Protein 6TJU (pdb70)

Secondary structure (P-SEA, 3-state):
ccccccccccccccccccccccccccccccccccccccccccccccccccccccc

Solvent-accessible surface area: 4074 Å² total; per-residue (Å²): 86,75,64,17,94,13,46,70,57,79,84,47,236,147,104,40,46,50,69,69,10,111,109,73,52,104,33,17,0,35,0,37,47,68,119,109,56,44,65,115,0,31,151,180,33,13,124,150,14,96,86,74,85,139,199

B-factor: mean 56.44, std 15.46, range [33.56, 137.3]

Structure (mmCIF, N/CA/C/O backbone):
data_6TJU
#
_entry.id   6TJU
#
_cell.length_a   97.408
_cell.length_b   97.408
_cell.length_c   97.408
_cell.angle_alpha   90.000
_cell.angle_beta   90.000
_cell.angle_gamma   90.000
#
_symmetry.space_group_name_H-M   'I 41 3 2'
#
loop_
_entity.id
_entity.type
_entity.pdbx_description
1 polymer 'Pol protein'
2 water water
#
loop_
_atom_site.group_PDB
_atom_site.id
_atom_site.type_symbol
_atom_site.label_atom_id
_atom_site.label_alt_id
_atom_site.label_comp_id
_atom_site.label_asym_id
_atom_site.label_entity_id
_atom_site.label_seq_id
_atom_sit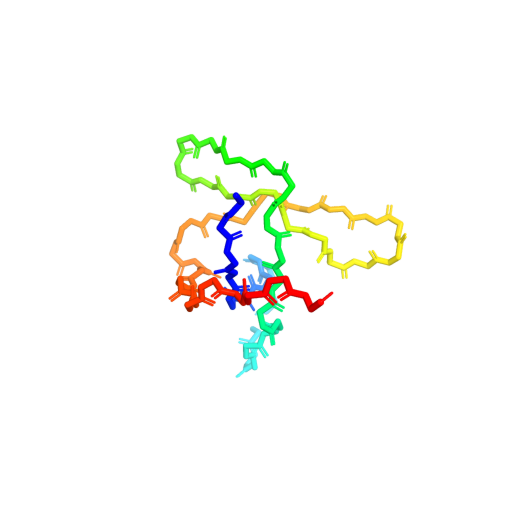e.pdbx_PDB_ins_code
_atom_site.Cartn_x
_atom_site.Cartn_y
_atom_site.Cartn_z
_atom_site.occupancy
_atom_site.B_iso_or_equiv
_atom_site.auth_seq_id
_atom_site.auth_comp_id
_atom_site.auth_asym_id
_atom_site.auth_atom_id
_atom_site.pdbx_PDB_model_num
ATOM 1 N N . THR A 1 10 ? 33.662 49.886 54.002 1.000 66.656 10 THR AAA N 1
ATOM 2 C CA . THR A 1 10 ? 34.749 50.910 53.989 1.000 59.454 10 THR AAA CA 1
ATOM 3 C C . THR A 1 10 ? 35.429 50.867 52.609 1.000 64.683 10 THR AAA C 1
ATOM 4 O O . THR A 1 10 ? 35.616 49.754 52.073 1.000 66.079 10 THR AAA O 1
ATOM 9 N N . HIS A 1 11 ? 35.779 52.029 52.045 1.000 56.923 11 HIS AAA N 1
ATOM 10 C CA . HIS A 1 11 ? 36.666 52.150 50.863 1.000 54.265 11 HIS AAA CA 1
ATOM 11 C C . HIS A 1 11 ? 38.083 52.578 51.292 1.000 47.808 11 HIS AAA C 1
ATOM 12 O O . HIS A 1 11 ? 38.244 53.302 52.284 1.000 45.507 11 HIS AAA O 1
ATOM 27 N N . TRP A 1 12 ? 39.082 52.094 50.570 1.000 44.279 12 TRP AAA N 1
ATOM 28 C CA . TRP A 1 12 ? 40.525 52.313 50.823 1.000 40.803 12 TRP AAA CA 1
ATOM 29 C C . TRP A 1 12 ? 41.106 53.125 49.683 1.000 40.055 12 TRP AAA C 1
ATOM 30 O O . TRP A 1 12 ? 40.822 52.816 48.528 1.000 42.591 12 TRP AAA O 1
ATOM 51 N N . TYR A 1 13 ? 41.969 54.082 50.018 1.000 39.719 13 TYR AAA N 1
ATOM 52 C CA . TYR A 1 13 ? 42.481 55.019 49.022 1.000 38.404 13 TYR AAA CA 1
ATOM 53 C C . TYR A 1 13 ? 43.955 55.308 49.209 1.000 34.747 13 TYR AAA C 1
ATOM 54 O O . TYR A 1 13 ? 44.426 55.632 50.322 1.000 33.556 13 TYR AAA O 1
ATOM 72 N N . TYR A 1 14 ? 44.657 55.310 48.093 1.000 35.704 14 TYR AAA N 1
ATOM 73 C CA . TYR A 1 14 ? 45.884 56.128 47.934 1.000 35.228 14 TYR AAA CA 1
ATOM 74 C C . TYR A 1 14 ? 45.463 57.603 47.976 1.000 35.215 14 TYR AAA C 1
ATOM 75 O O . TYR A 1 14 ? 44.384 57.953 47.496 1.000 38.916 14 TYR AAA O 1
ATOM 93 N N . PHE A 1 15 ? 46.308 58.454 48.558 1.000 35.858 15 PHE AAA N 1
ATOM 94 C CA . PHE A 1 15 ? 46.009 59.882 48.730 1.000 39.700 15 PHE AAA CA 1
ATOM 95 C C . PHE A 1 15 ? 47.280 60.723 48.569 1.000 41.816 15 PHE AAA C 1
ATOM 96 O O . PHE A 1 15 ? 48.409 60.247 48.862 1.000 37.409 15 PHE AAA O 1
ATOM 113 N N . LYS A 1 16 ? 47.073 61.960 48.090 1.000 47.530 16 LYS AAA N 1
ATOM 114 C CA . LYS A 1 16 ? 48.053 63.069 48.160 1.000 51.615 16 LYS AAA CA 1
ATOM 115 C C . LYS A 1 16 ? 47.437 64.176 49.014 1.000 60.567 16 LYS AAA C 1
ATOM 116 O O . LYS A 1 16 ? 46.212 64.311 49.038 1.000 60.663 16 LYS AAA O 1
ATOM 135 N N . LEU A 1 17 ? 48.253 64.927 49.732 1.000 64.454 17 LEU AAA N 1
ATOM 136 C CA . LEU A 1 17 ? 47.701 66.011 50.575 1.000 74.066 17 LEU AAA CA 1
ATOM 137 C C . LEU A 1 17 ? 47.423 67.228 49.721 1.000 79.440 17 LEU AAA C 1
ATOM 138 O O . LEU A 1 17 ? 48.314 67.675 49.002 1.000 88.768 17 LEU AAA O 1
ATOM 154 N N . PRO A 1 18 ? 46.217 67.831 49.874 1.000 99.535 18 PRO AAA N 1
ATOM 155 C CA . PRO A 1 18 ? 45.740 68.885 48.974 1.000 96.828 18 PRO AAA CA 1
ATOM 156 C C . PRO A 1 18 ? 46.672 70.092 48.830 1.000 94.545 18 PRO AAA C 1
ATOM 157 O O . PRO A 1 18 ? 46.506 70.810 47.853 1.000 92.933 18 PRO AAA O 1
ATOM 168 N N . GLY A 1 19 ? 47.623 70.267 49.753 1.000 91.509 19 GLY AAA N 1
ATOM 169 C CA . GLY A 1 19 ? 48.469 71.474 49.784 1.000 95.388 19 GLY AAA CA 1
ATOM 170 C C . GLY A 1 19 ? 49.974 71.215 49.772 1.000 100.247 19 GLY AAA C 1
ATOM 171 O O . GLY A 1 19 ? 50.679 72.089 50.299 1.000 108.098 19 GLY AAA O 1
ATOM 175 N N . LEU A 1 20 ? 50.504 70.134 49.177 1.000 93.194 20 LEU AAA N 1
ATOM 176 C CA . LEU A 1 20 ? 51.979 69.900 49.244 1.000 99.960 20 LEU AAA CA 1
ATOM 177 C C . LEU A 1 20 ? 52.625 70.010 47.856 1.000 91.117 20 LEU AAA C 1
ATOM 178 O O . LEU A 1 20 ? 52.121 69.291 46.948 1.000 86.669 20 LEU AAA O 1
ATOM 184 N N . SER A 1 22 ? 53.010 67.461 46.285 1.000 89.311 22 SER AAA N 1
ATOM 185 C CA . SER A 1 22 ? 53.130 66.172 47.014 1.000 80.625 22 SER AAA CA 1
ATOM 186 C C . SER A 1 22 ? 53.580 65.156 45.966 1.000 68.456 22 SER AAA C 1
ATOM 187 O O . SER A 1 22 ? 52.787 64.851 45.065 1.000 68.186 22 SER AAA O 1
ATOM 195 N N . ARG A 1 23 ? 54.834 64.733 45.994 1.000 49.822 23 ARG AAA N 1
ATOM 196 C CA . ARG A 1 23 ? 55.403 64.013 44.824 1.000 55.899 23 ARG AAA CA 1
ATOM 197 C C . ARG A 1 23 ? 55.165 62.515 44.951 1.000 51.067 23 ARG AAA C 1
ATOM 198 O O . ARG A 1 23 ? 55.318 61.801 43.981 1.000 55.992 23 ARG AAA O 1
ATOM 219 N N . GLN A 1 24 ? 54.726 62.068 46.110 1.000 47.159 24 GLN AAA N 1
ATOM 220 C CA . GLN A 1 24 ? 54.537 60.640 46.369 1.000 42.907 24 GLN AAA CA 1
ATOM 221 C C . GLN A 1 24 ? 53.083 60.435 46.754 1.000 36.389 24 GLN AAA C 1
ATOM 222 O O . GLN A 1 24 ? 52.523 61.230 47.486 1.000 38.409 24 GLN AAA O 1
ATOM 236 N N . TRP A 1 25 ? 52.530 59.319 46.332 1.000 37.423 25 TRP AAA N 1
ATOM 237 C CA . TRP A 1 25 ? 51.264 58.842 46.896 1.000 35.092 25 TRP AAA CA 1
ATOM 238 C C . TRP A 1 25 ? 51.532 58.299 48.312 1.000 37.310 25 TRP AAA C 1
ATOM 239 O O . TRP A 1 25 ? 52.680 57.867 48.617 1.000 36.531 25 TRP AAA O 1
ATOM 260 N N . LYS A 1 26 ? 50.536 58.447 49.178 1.000 34.309 26 LYS AAA N 1
ATOM 261 C CA . LYS A 1 26 ? 50.550 57.952 50.564 1.000 38.005 26 LYS AAA CA 1
ATOM 262 C C . LYS A 1 26 ? 49.447 56.858 50.606 1.000 36.877 26 LYS AAA C 1
ATOM 263 O O . LYS A 1 26 ? 48.520 56.836 49.749 1.000 37.301 26 LYS AAA O 1
ATOM 269 N N . GLY A 1 27 ? 49.560 55.928 51.530 1.000 36.506 27 GLY AAA N 1
ATOM 270 C CA . GLY A 1 27 ? 48.493 54.927 51.771 1.000 38.539 27 GLY AAA CA 1
ATOM 271 C C . GLY A 1 27 ? 48.752 53.616 51.040 1.000 38.82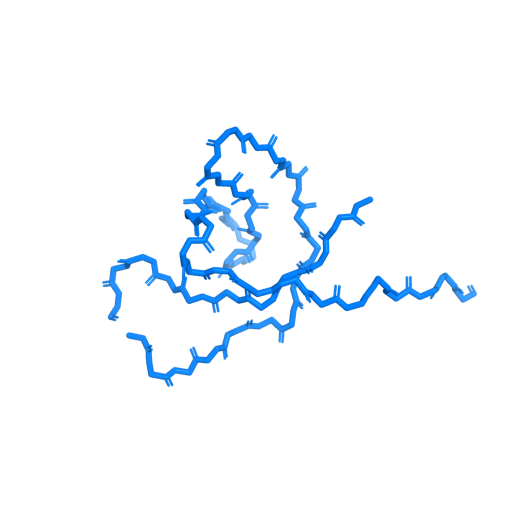8 27 GLY AAA C 1
ATOM 272 O O . GLY A 1 27 ? 49.914 53.271 50.762 1.000 40.094 27 GLY AAA O 1
ATOM 276 N N . PRO A 1 28 ? 47.697 52.843 50.652 1.000 38.490 28 PRO AAA N 1
ATOM 277 C CA . PRO A 1 28 ? 46.291 53.167 50.878 1.000 37.325 28 PRO AAA CA 1
ATOM 278 C C . PRO A 1 28 ? 45.903 53.213 52.358 1.000 34.572 28 PRO AAA C 1
ATOM 279 O O . PRO A 1 28 ? 46.577 52.552 53.184 1.000 41.447 28 PRO AAA O 1
ATOM 290 N N . GLN A 1 29 ? 44.890 53.993 52.666 1.000 35.000 29 GLN AAA N 1
ATOM 291 C CA . GLN A 1 29 ? 44.294 54.133 54.006 1.000 33.722 29 GLN AAA CA 1
ATOM 292 C C . GLN A 1 29 ? 42.796 53.884 53.884 1.000 36.979 29 GLN AAA C 1
ATOM 293 O O . GLN A 1 29 ? 42.154 54.324 52.885 1.000 38.545 29 GLN AAA O 1
ATOM 307 N N . GLU A 1 30 ? 42.233 53.277 54.909 1.000 37.913 30 GLU AAA N 1
ATOM 308 C CA . GLU A 1 30 ? 40.759 53.100 55.036 1.000 37.247 30 GLU AAA CA 1
ATOM 309 C C . GLU A 1 30 ? 40.095 54.450 55.343 1.000 39.805 30 GLU AAA C 1
ATOM 310 O O . GLU A 1 30 ? 40.521 55.153 56.282 1.000 42.410 30 GLU AAA O 1
ATOM 322 N N . ALA A 1 31 ? 39.119 54.838 54.526 1.000 44.464 31 ALA AAA N 1
ATOM 323 C CA . ALA A 1 31 ? 38.375 56.107 54.697 1.000 44.152 31 ALA AAA CA 1
ATOM 324 C C . ALA A 1 31 ? 37.498 55.963 55.940 1.000 47.826 31 ALA AAA C 1
ATOM 325 O O . ALA A 1 31 ? 36.933 54.854 56.168 1.000 49.540 31 ALA AAA O 1
ATOM 332 N N . LEU A 1 32 ? 37.465 57.013 56.764 1.000 49.676 32 LEU AAA N 1
ATOM 333 C CA . LEU A 1 32 ? 36.677 57.014 58.015 1.000 45.901 32 LEU AAA CA 1
ATOM 334 C C . LEU A 1 32 ? 35.274 57.475 57.678 1.000 56.348 32 LEU AAA C 1
ATOM 335 O O . LEU A 1 32 ? 34.359 57.020 58.316 1.000 55.098 32 LEU AAA O 1
ATOM 351 N N . GLN A 1 33 ? 35.145 58.383 56.717 1.000 56.360 33 GLN AAA N 1
ATOM 352 C CA . GLN A 1 33 ? 33.841 58.741 56.147 1.000 51.911 33 GLN AAA CA 1
ATOM 353 C C . GLN A 1 33 ? 34.040 59.279 54.748 1.000 53.279 33 GLN AAA C 1
ATOM 354 O O . GLN A 1 33 ? 35.170 59.768 54.458 1.000 51.737 33 GLN AAA O 1
ATOM 368 N N . GLU A 1 34 ? 32.954 59.196 53.967 1.000 61.825 34 GLU AAA N 1
ATOM 369 C CA . GLU A 1 34 ? 32.805 59.699 52.573 1.000 70.318 34 GLU AAA CA 1
ATOM 370 C C . GLU A 1 34 ? 31.701 60.776 52.496 1.000 63.835 34 GLU AAA C 1
ATOM 371 O O . GLU A 1 34 ? 30.682 60.648 53.160 1.000 63.818 34 GLU AAA O 1
ATOM 383 N N . ALA A 1 35 ? 31.889 61.793 51.665 1.000 62.946 35 ALA AAA N 1
ATOM 384 C CA . ALA A 1 35 ? 30.915 62.857 51.380 1.000 58.424 35 ALA AAA CA 1
ATOM 385 C C . ALA A 1 35 ? 31.033 63.181 49.905 1.000 60.240 35 ALA AAA C 1
ATOM 386 O O . ALA A 1 35 ? 31.934 62.612 49.259 1.000 60.055 35 ALA AAA O 1
ATOM 393 N N . ALA A 1 36 ? 30.189 64.086 49.411 1.000 56.726 36 ALA AAA N 1
ATOM 394 C CA . ALA A 1 36 ? 30.217 64.514 48.002 1.000 57.314 36 ALA AAA CA 1
ATOM 395 C C . ALA A 1 36 ? 31.580 65.153 47.747 1.000 51.359 36 ALA AAA C 1
ATOM 396 O O . ALA A 1 36 ? 31.958 66.085 48.459 1.000 60.504 36 ALA AAA O 1
ATOM 403 N N . GLY A 1 37 ? 32.324 64.604 46.815 1.000 49.163 37 GLY AAA N 1
ATOM 404 C CA . GLY A 1 37 ? 33.618 65.171 46.389 1.000 60.179 37 GLY AAA CA 1
ATOM 405 C C . GLY A 1 37 ? 34.797 64.986 47.344 1.000 58.198 37 GLY AAA C 1
ATOM 406 O O . GLY A 1 37 ? 35.854 65.587 47.025 1.000 58.093 37 GLY AAA O 1
ATOM 410 N N . ALA A 1 38 ? 34.697 64.228 48.452 1.000 49.726 38 ALA AAA N 1
ATOM 411 C CA . ALA A 1 38 ? 35.838 64.062 49.391 1.000 49.141 38 ALA AAA CA 1
ATOM 412 C C . ALA A 1 38 ? 35.694 62.822 50.278 1.000 43.964 38 ALA AAA C 1
ATOM 413 O O . ALA A 1 38 ? 34.563 62.390 50.536 1.000 46.410 38 ALA AAA O 1
ATOM 420 N N . ALA A 1 39 ? 36.828 62.279 50.736 1.000 45.325 39 ALA AAA N 1
ATOM 421 C CA . ALA A 1 39 ? 36.850 61.211 51.758 1.000 40.920 39 ALA AAA CA 1
ATOM 422 C C . ALA A 1 39 ? 37.650 61.691 52.963 1.000 46.633 39 ALA AAA C 1
ATOM 423 O O . ALA A 1 39 ? 38.633 62.486 52.797 1.000 46.370 39 ALA AAA O 1
ATOM 430 N N . LEU A 1 40 ? 37.250 61.240 54.149 1.000 45.852 40 LEU AAA N 1
ATOM 431 C CA . LEU A 1 40 ? 37.974 61.587 55.398 1.000 47.843 40 LEU AAA CA 1
ATOM 432 C C . LEU A 1 40 ? 39.053 60.531 55.638 1.000 43.869 40 LEU AAA C 1
ATOM 433 O O . LEU A 1 40 ? 38.732 59.372 55.942 1.000 46.414 40 LEU AAA O 1
ATOM 449 N N . ILE A 1 41 ? 40.295 60.949 55.480 1.000 44.817 41 ILE AAA N 1
ATOM 450 C CA . ILE A 1 41 ? 41.479 60.057 55.485 1.000 46.176 41 ILE AAA CA 1
ATOM 451 C C . ILE A 1 41 ? 42.304 60.348 56.723 1.000 45.660 41 ILE AAA C 1
ATOM 452 O O . ILE A 1 41 ? 42.605 61.495 56.977 1.000 46.645 41 ILE AAA O 1
ATOM 468 N N . PRO A 1 42 ? 42.712 59.326 57.509 1.000 46.588 42 PRO AAA N 1
ATOM 469 C CA . PRO A 1 42 ? 43.715 59.519 58.548 1.000 44.015 42 PRO AAA CA 1
ATOM 470 C C . PRO A 1 42 ? 45.050 59.926 57.920 1.000 49.689 42 PRO AAA C 1
ATOM 471 O O . PRO A 1 42 ? 45.514 59.205 57.088 1.000 48.028 42 PRO AAA O 1
ATOM 482 N N . VAL A 1 43 ? 45.600 61.076 58.311 1.000 51.868 43 VAL AAA N 1
ATOM 483 C CA . VAL A 1 43 ? 46.873 61.625 57.761 1.000 52.785 43 VAL AAA CA 1
ATOM 484 C C . VAL A 1 43 ? 47.949 61.690 58.858 1.000 59.363 43 VAL AAA C 1
ATOM 485 O O . VAL A 1 43 ? 49.102 61.959 58.518 1.000 65.779 43 VAL AAA O 1
ATOM 498 N N . SER A 1 44 ? 47.611 61.436 60.121 1.000 58.548 44 SER AAA N 1
ATOM 499 C CA . SER A 1 44 ? 48.569 61.352 61.250 1.000 58.231 44 SER AAA CA 1
ATOM 500 C C . SER A 1 44 ? 47.916 60.566 62.384 1.000 58.552 44 SER AAA C 1
ATOM 501 O O . SER A 1 44 ? 46.769 60.110 62.273 1.000 58.348 44 SER AAA O 1
ATOM 509 N N . ALA A 1 45 ? 48.635 60.413 63.467 1.000 58.800 45 ALA AAA N 1
ATOM 510 C CA . ALA A 1 45 ? 48.146 59.634 64.597 1.000 58.889 45 ALA AAA CA 1
ATOM 511 C C . ALA A 1 45 ? 47.045 60.430 65.264 1.000 64.046 45 ALA AAA C 1
ATOM 512 O O . ALA A 1 45 ? 46.336 59.830 66.035 1.000 76.676 45 ALA AAA O 1
ATOM 519 N N . SER A 1 46 ? 46.938 61.733 65.024 1.000 62.713 46 SER AAA N 1
ATOM 520 C CA . SER A 1 46 ? 45.949 62.573 65.751 1.000 67.382 46 SER AAA CA 1
ATOM 521 C C . SER A 1 46 ? 45.061 63.399 64.805 1.000 62.139 46 SER AAA C 1
ATOM 522 O O . SER A 1 46 ? 44.287 64.257 65.272 1.000 60.869 46 SER AAA O 1
ATOM 530 N N . SER A 1 47 ? 45.133 63.193 63.506 1.000 54.580 47 SER AAA N 1
ATOM 531 C CA . SER A 1 47 ? 44.394 64.081 62.597 1.000 54.547 47 SER AAA CA 1
ATOM 532 C C . SER A 1 47 ? 43.875 6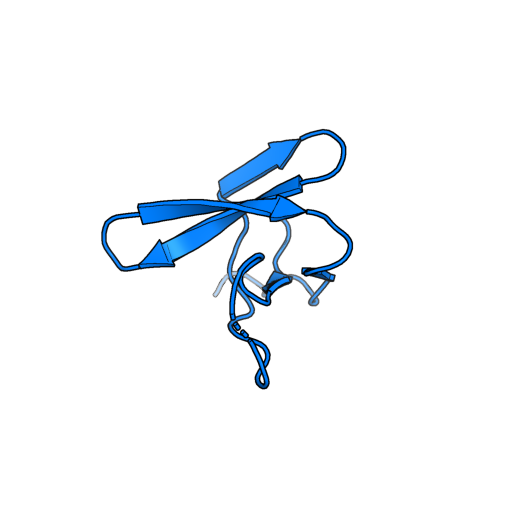3.325 61.377 1.000 52.105 47 SER AAA C 1
ATOM 533 O O . SER A 1 47 ? 44.486 62.341 60.950 1.000 46.413 47 SER AAA O 1
ATOM 541 N N . ALA A 1 48 ? 42.727 63.778 60.869 1.000 50.455 48 ALA AAA N 1
ATOM 542 C CA . ALA A 1 48 ? 42.174 63.345 59.576 1.000 44.188 48 ALA AAA CA 1
ATOM 543 C C . ALA A 1 48 ? 41.724 64.562 58.758 1.000 47.640 48 ALA AAA C 1
ATOM 544 O O . ALA A 1 48 ? 41.338 65.654 59.287 1.000 47.089 48 ALA AAA O 1
ATOM 551 N N . GLN A 1 49 ? 41.785 64.373 57.461 1.000 54.463 49 GLN AAA N 1
ATOM 552 C CA . GLN A 1 49 ? 41.603 65.456 56.492 1.000 54.031 49 GLN AAA CA 1
ATOM 553 C C . GLN A 1 49 ? 40.614 64.952 55.449 1.000 55.047 49 GLN AAA C 1
ATOM 554 O O . GLN A 1 49 ? 40.627 63.736 55.097 1.000 52.794 49 GLN AAA O 1
ATOM 568 N N . TRP A 1 50 ? 39.734 65.859 55.053 1.000 53.815 50 TRP AAA N 1
ATOM 569 C CA . TRP A 1 50 ? 38.807 65.702 53.923 1.000 51.440 50 TRP AAA CA 1
ATOM 570 C C . TRP A 1 50 ? 39.609 65.925 52.639 1.000 55.500 50 TRP AAA C 1
ATOM 571 O O . TRP A 1 50 ? 40.049 67.063 52.381 1.000 50.471 50 TRP AAA O 1
ATOM 592 N N . ILE A 1 51 ? 39.874 64.838 51.922 1.000 50.440 51 ILE AAA N 1
ATOM 593 C CA . ILE A 1 51 ? 40.687 64.853 50.682 1.000 52.408 51 ILE AAA CA 1
ATOM 594 C C . ILE A 1 51 ? 39.710 64.821 49.530 1.000 49.772 51 ILE AAA C 1
ATOM 595 O O . ILE A 1 51 ? 38.887 63.910 49.446 1.000 48.629 51 ILE AAA O 1
ATOM 611 N N . PRO A 1 52 ? 39.835 65.783 48.599 1.000 49.032 52 PRO AAA N 1
ATOM 612 C CA . PRO A 1 52 ? 38.981 65.793 47.426 1.000 47.342 52 PRO AAA CA 1
ATOM 613 C C . PRO A 1 52 ? 39.344 64.590 46.546 1.000 46.442 52 PRO AAA C 1
ATOM 614 O O . PRO A 1 52 ? 40.509 64.153 46.582 1.000 46.078 52 PRO AAA O 1
ATOM 625 N N . TRP A 1 53 ? 38.347 64.133 45.772 1.000 47.672 53 TRP AAA N 1
ATOM 626 C CA . TRP A 1 53 ? 38.447 62.960 44.872 1.000 50.499 53 TRP AAA CA 1
ATOM 627 C C . TRP A 1 53 ? 39.651 63.074 43.928 1.000 56.864 53 TRP AAA C 1
ATOM 628 O O . TRP A 1 53 ? 40.239 62.029 43.624 1.000 54.558 53 TRP AAA O 1
ATOM 649 N N . ARG A 1 54 ? 39.963 64.268 43.414 1.000 54.599 54 ARG AAA N 1
ATOM 650 C CA . ARG A 1 54 ? 41.027 64.412 42.414 1.000 54.071 54 ARG AAA CA 1
ATOM 651 C C . ARG A 1 54 ? 42.357 64.017 43.069 1.000 55.784 54 ARG AAA C 1
ATOM 652 O O . ARG A 1 54 ? 43.230 63.647 42.333 1.000 54.686 54 ARG AAA O 1
ATOM 673 N N . LEU A 1 55 ? 42.491 64.050 44.396 1.000 50.843 55 LEU AAA N 1
ATOM 674 C CA . LEU A 1 55 ? 43.731 63.612 45.092 1.000 48.609 55 LEU AAA CA 1
ATOM 675 C C . LEU A 1 55 ? 43.617 62.211 45.719 1.000 51.167 55 LEU AAA C 1
ATOM 676 O O . LEU A 1 55 ? 44.409 61.888 46.647 1.000 48.386 55 LEU AAA O 1
ATOM 692 N N . LEU A 1 56 ? 42.703 61.391 45.198 1.000 45.610 56 LEU AAA N 1
ATOM 693 C CA . LEU A 1 56 ? 42.469 60.009 45.667 1.000 45.007 56 LEU AAA CA 1
ATOM 694 C C . LEU A 1 56 ? 42.546 59.025 44.511 1.000 43.803 56 LEU AAA C 1
ATOM 695 O O . LEU A 1 56 ? 42.205 59.369 43.371 1.000 46.122 56 LEU AAA O 1
ATOM 711 N N . LYS A 1 57 ? 42.982 57.818 44.852 1.000 41.665 57 LYS AAA N 1
ATOM 712 C CA . LYS A 1 57 ? 42.865 56.663 43.939 1.000 46.023 57 LYS AAA CA 1
ATOM 713 C C . LYS A 1 57 ? 42.306 55.506 44.761 1.000 44.651 57 LYS AAA C 1
ATOM 714 O O . LYS A 1 57 ? 42.872 55.199 45.820 1.000 46.416 57 LYS AAA O 1
ATOM 733 N N . ARG A 1 58 ? 41.225 54.907 44.276 1.000 49.221 58 ARG AAA N 1
ATOM 734 C CA . ARG A 1 58 ? 40.522 53.767 44.912 1.000 46.688 58 ARG AAA CA 1
ATOM 735 C C . ARG A 1 58 ? 41.362 52.475 44.806 1.000 48.424 58 ARG AAA C 1
ATOM 736 O O . ARG A 1 58 ? 41.553 51.911 43.690 1.000 52.065 58 ARG AAA O 1
ATOM 757 N N . ALA A 1 59 ? 41.812 51.964 45.950 1.000 41.041 59 ALA AAA N 1
ATOM 758 C CA . ALA A 1 59 ? 42.518 50.679 46.051 1.000 42.788 59 ALA AAA CA 1
ATOM 759 C C . ALA A 1 59 ? 41.502 49.574 46.273 1.000 46.349 59 ALA AAA C 1
ATOM 760 O O . ALA A 1 59 ? 40.420 49.884 46.704 1.000 48.660 59 ALA AAA O 1
ATOM 767 N N . ALA A 1 60 ? 41.870 48.332 45.964 1.000 50.742 60 ALA AAA N 1
ATOM 768 C CA . ALA A 1 60 ? 41.034 47.141 46.253 1.000 52.038 60 ALA AAA CA 1
ATOM 769 C C . ALA A 1 60 ? 40.888 47.022 47.766 1.000 50.231 60 ALA AAA C 1
ATOM 770 O O . ALA A 1 60 ? 41.841 47.309 48.481 1.000 54.424 60 ALA AAA O 1
ATOM 777 N N . CYS A 1 61 ? 39.722 46.645 48.242 1.000 49.618 61 CYS AAA N 1
ATOM 778 C CA . CYS A 1 61 ? 39.463 46.474 49.686 1.000 57.057 61 CYS AAA CA 1
ATOM 779 C C . CYS A 1 61 ? 40.243 45.249 50.175 1.000 54.089 61 CYS AAA C 1
ATOM 780 O O . CYS A 1 61 ? 40.191 44.206 49.534 1.000 55.523 61 CYS AAA O 1
ATOM 788 N N . PRO A 1 62 ? 41.024 45.308 51.280 1.000 52.170 62 PRO AAA N 1
ATOM 789 C CA . PRO A 1 62 ? 41.615 44.093 51.851 1.000 53.295 62 PRO AAA CA 1
ATOM 790 C C . PRO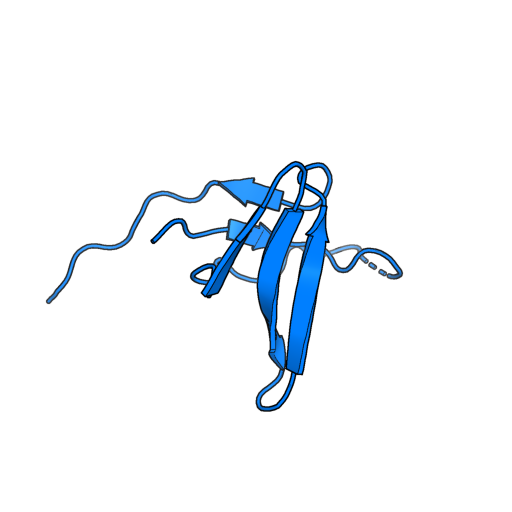 A 1 62 ? 40.576 43.202 52.551 1.000 53.489 62 PRO AAA C 1
ATOM 791 O O . PRO A 1 62 ? 39.462 43.672 52.867 1.000 58.181 62 PRO AAA O 1
ATOM 802 N N . ARG A 1 63 ? 40.939 41.933 52.762 1.000 53.603 63 ARG AAA N 1
ATOM 803 C CA . ARG A 1 63 ? 40.009 40.864 53.213 1.000 59.486 63 ARG AAA CA 1
ATOM 804 C C . ARG A 1 63 ? 40.310 40.630 54.702 1.000 55.113 63 ARG AAA C 1
ATOM 805 O O . ARG A 1 63 ? 41.460 40.706 55.131 1.000 57.429 63 ARG AAA O 1
ATOM 811 N N . PRO A 1 64 ? 39.290 40.437 55.573 1.000 58.131 64 PRO AAA N 1
ATOM 812 C CA . PRO A 1 64 ? 39.515 40.136 56.997 1.000 62.369 64 PRO AAA CA 1
ATOM 813 C C . PRO A 1 64 ? 40.315 38.833 57.168 1.000 53.829 64 PRO AAA C 1
ATOM 814 O O . PRO A 1 64 ? 40.254 38.035 56.275 1.000 54.354 64 PRO AAA O 1
ATOM 825 N N . VAL A 1 65 ? 41.012 38.632 58.293 1.000 55.541 65 VAL AAA N 1
ATOM 826 C CA . VAL A 1 65 ? 41.881 37.436 58.513 1.000 58.229 65 VAL AAA CA 1
ATOM 827 C C . VAL A 1 65 ? 41.273 36.560 59.613 1.000 64.770 65 VAL AAA C 1
ATOM 828 O O . VAL A 1 65 ? 41.063 37.135 60.676 1.000 64.395 65 VAL AAA O 1
#

Sequence (55 aa):
THWYYFKLPGLSRQWKGPQEALQEAAGAALIPVSASSAQWIPWRLLKRAACPRPV

Radius of gyration: 10.78 Å; Cα contacts (8 Å, |Δi|>4): 100; chains: 1; bounding box: 25×34×23 Å

Nearest PDB structures (foldseek):
  6tju-assembly1_AAA  TM=1.019E+00  e=1.517E-09  Human T-cell leukemia virus type I
  7pel-assembly1_D  TM=9.091E-01  e=2.369E-07  Simian T-lymphotropic virus 1
  7ouf-assembly1_D  TM=9.198E-01  e=5.438E-07  Simian T-lymphotropic virus 1
  7ouf-assembly1_E  TM=9.520E-01  e=2.523E-06  Simian T-lymphotropic virus 1
  7pel-assembly1_E  TM=9.455E-01  e=5.097E-06  Simian T-lymphotropic virus 1

Foldseek 3Di:
DWWKFFADPPDGDDTDDRFDFPQDDVQFTWGDPDPPDTDTGGPVGIDTDDDDDDD

=== Feature glossary ===
Feature key, reading from the visual/contextual features back to the raw sequence:

Rendered structure images. Six rendered views show the 3D structure from the faces of a cube — i.e. along ±x, ±y, ±z. Rendering representation is drawn randomly per protein from cartoon (secondary-structure ribbons), sticks (backbone bonds), or molecular surface; coloring is either N→C rainbow (blue at the N-terminus through red at the C-terminus) or one color per chain.

Contact-map, Ramachandran, and PAE plots. The contact map is a binary N×N matrix image: pixel (i, j) is dark where Cα_i and Cα_j are within 8 Å and |i−j|>4. Because the |i−j|>4 filter removes local helical contacts, off-diagonal stripes parallel to the main diagonal indicate parallel β-sheets; stripes perpendicular to it indicate antiparallel β-sheets. The Ramachandran plot scatters every residue's (φ, ψ) pair against the sterically allowed regions. T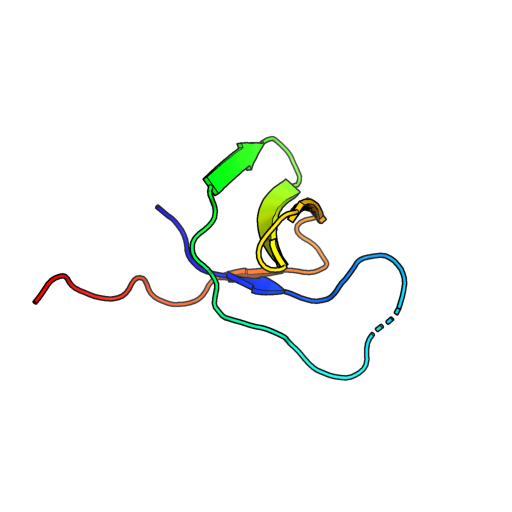he PAE heatmap renders the predicted-aligned-error matrix.

InterPro / GO / CATH / organism. Database cross-references. InterPro integrates a dozen domain/family signature databases into unified entries with residue-range hits. GO terms attach function/process/location labels with evidence codes. CATH codes position the fold in a four-level structural taxonomy. Organism is the NCBI-taxonomy species name.

Nearest PDB structures. The Foldseek neighbor list gives the closest experimentally determined struc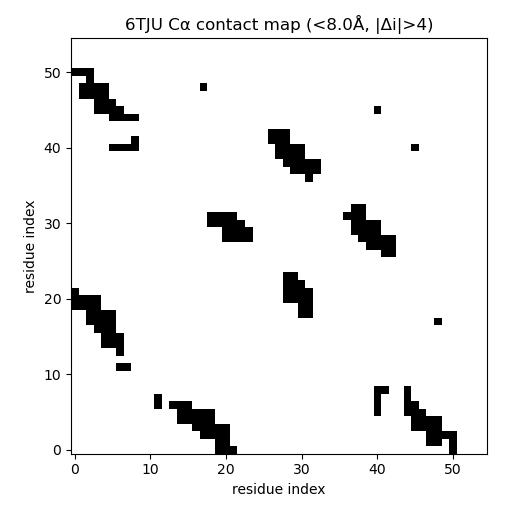tures in the PDB, ranked by structural alignment. TM-score near 1 means near-identical fold; near 0.3 means only rough topology match. This is how one finds what a novel AlphaFold prediction most resembles in the solved-structure universe.

Predicted aligned error. PAE(i, j) answers: if I align the predicted and true structures on residue i, how far off (in Å) do I expect residue j to be? A block-diagonal PAE matrix with low values on the blocks and high values off-diagonal is the signature of a multi-domain protein with confidently predicted domains but uncertain inter-domain orientation.

Solvent-accessible surface area. Accessible surface area quantifies burial. A residue with SASA near zero is packed into the hydrophobic core; one with SASA >100 Å² sits on the surface. Computed here via the Shrake–Rupley numerical algorithm with a 1.4 Å probe.

B-factor. B-factor (Debye–Waller factor) reflects atomic displacement in the crystal lattice. It is an experimental observable (units Å²), not a prediction; low values mean the atom is pinned down, high values mean it moves or is heterogeneous across the crystal.

pLDDT. For AlphaFold models, the B-factor field carries pLDDT — the model's own estimate of local accuracy on a 0–100 scale. Regions with pLDDT<50 should be treated as essentially unmodeled; they often correspond to intrinsically disordered segments.

Backbone torsions (φ/ψ). φ (phi) and ψ (psi) are the two rotatable backbone dihedrals per residue: φ is the C(i-1)–N–Cα–C torsion, ψ is the N–Cα–C–N(i+1) torsion, both in degrees on (−180°, 180°]. α-helical residues cluster near (−60°, −45°); β-strand residues near (−120°, +130°). A Ramachandran plot is simply a scatter of (φ, ψ) for every residue.

Radius of gyration, Cα contacts, bounding box. Radius of gyration (Rg) is the root-mean-square distance of Cα atoms from their centroid — a single number for overall size and compactness. A globular domain of N residues has Rg ≈ 2.2·N^0.38 Å; an extended or disordered chain has a much larger Rg. The Cα contact count is the number of residue pairs whose Cα atoms are within 8 Å and are more than four positions apart in sequence — a standard proxy for tertiary packing density. The bounding box is the smallest axis-aligned box enclosing all Cα atoms.

Secondary structure (3-state, P-SEA). Three-state secondary structure (P-SEA) collapses the eight DSSP classes into helix (a), strand (b), and coil (c). P-SEA assigns these from Cα geometry alone — distances and angles — without requiring backbone oxygens, so it works on any Cα trace.

Secondary structure (8-state, DSSP). DSSP 8-state secondary structure assigns each residue one of H (α-helix), G (3₁₀-helix), I (π-helix), E (extended β-strand), B (isolated β-bridge), T (hydrogen-bonded turn), S (bend), or '-' (coil). The assignment is computed from backbone hydrogen-bond geometry via the Kabsch–Sander algorithm.

Foldseek 3Di. A 3Di character summarizes, for each residue, the relative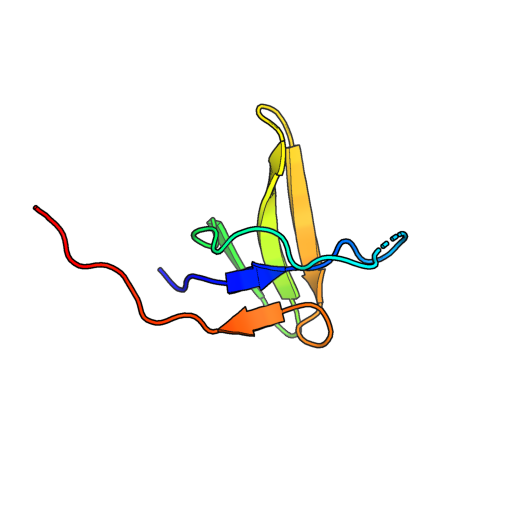 orientation of the Cα frame of its nearest spatial neighbor. Because it encodes fold topology rather than chemistry, 3Di alignments detect remote structural similarity that sequence alignment misses.

mmCI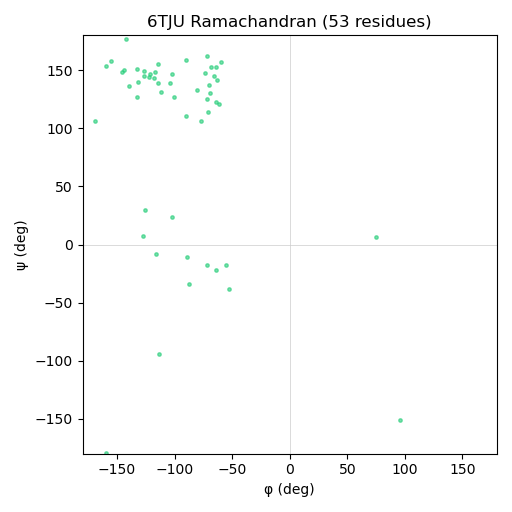F coordinates. The mmCIF block holds the 3D Cartesian coordinates of each backbone atom (N, Cα, C, O) in ångströms. mmCIF is the PDB's canonical archive format — a tagged-loop text representation of the atomic model.

Sequence. Sequence gives the chain of amino acids in standard one-letter code (A=alanine, C=cysteine, …, Y=tyrosine), read N→C. It is the only feature that is directly encoded by the gene; all structural features are derived from the folded form of this sequence.